Protein AF-A0A1H0G987-F1 (afdb_monomer_lite)

Foldseek 3Di:
DKDKDWDDDQFKIWIKIDPDPVVRDIDIDIFTPDPVGVVVVVVVD

Structure (mmCIF, N/CA/C/O backbone):
data_AF-A0A1H0G987-F1
#
_entry.id   AF-A0A1H0G987-F1
#
loop_
_atom_site.group_PDB
_atom_site.id
_atom_site.type_symbol
_atom_site.label_atom_id
_atom_site.label_alt_id
_atom_site.label_comp_id
_atom_site.label_asym_id
_atom_site.label_entity_id
_atom_site.label_seq_id
_atom_site.pdbx_PDB_ins_code
_atom_site.Cartn_x
_atom_site.Cartn_y
_atom_site.Cartn_z
_atom_site.occupancy
_atom_site.B_iso_or_equiv
_atom_site.auth_seq_id
_atom_site.auth_comp_id
_atom_site.auth_asym_id
_atom_site.auth_atom_id
_atom_site.pdbx_PDB_model_num
ATOM 1 N N . MET A 1 1 ? 2.200 -7.763 -16.448 1.0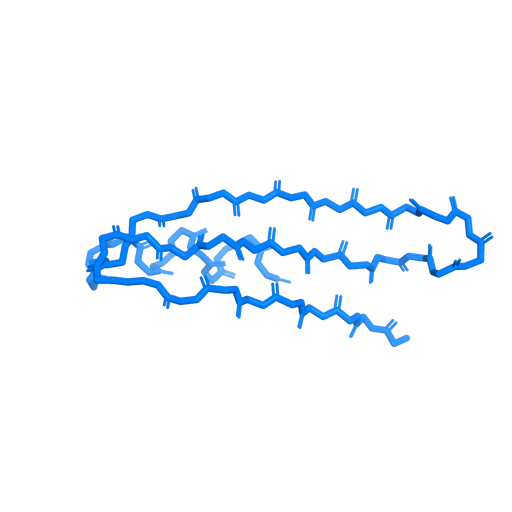0 69.06 1 MET A N 1
ATOM 2 C CA . MET A 1 1 ? 2.070 -8.082 -15.012 1.00 69.06 1 MET A CA 1
ATOM 3 C C . MET A 1 1 ? 2.068 -6.769 -14.245 1.00 69.06 1 MET A C 1
ATOM 5 O O . MET A 1 1 ? 2.981 -5.981 -14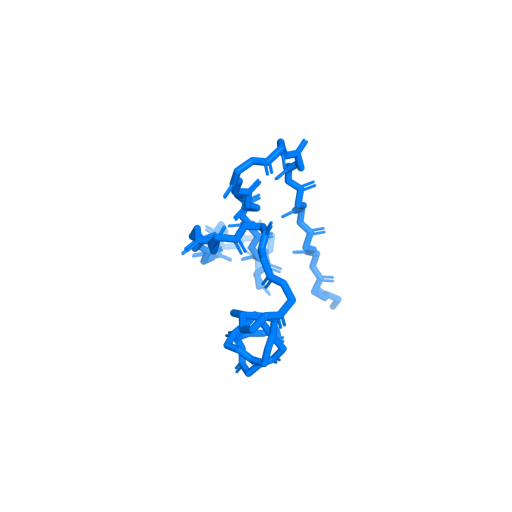.462 1.00 69.06 1 MET A O 1
ATOM 9 N N . ALA A 1 2 ? 1.045 -6.494 -13.439 1.00 78.62 2 ALA A N 1
ATOM 10 C CA . ALA A 1 2 ? 1.041 -5.354 -12.524 1.00 78.62 2 ALA A CA 1
ATOM 11 C C . ALA A 1 2 ? 1.625 -5.800 -11.179 1.00 78.62 2 ALA A C 1
ATOM 13 O O . ALA A 1 2 ? 1.250 -6.864 -10.692 1.00 78.62 2 ALA A O 1
ATOM 14 N N . TYR A 1 3 ? 2.523 -5.007 -10.593 1.00 90.06 3 TYR A N 1
ATOM 15 C CA . TYR A 1 3 ? 3.047 -5.262 -9.248 1.00 90.06 3 TYR A CA 1
ATOM 16 C C . TYR A 1 3 ? 2.499 -4.204 -8.306 1.00 90.06 3 TYR A C 1
ATOM 18 O O . TYR A 1 3 ? 2.594 -3.011 -8.603 1.00 90.06 3 TYR A O 1
ATOM 26 N N . ILE A 1 4 ? 1.920 -4.637 -7.191 1.00 93.00 4 ILE A N 1
ATOM 27 C CA . ILE A 1 4 ? 1.365 -3.745 -6.179 1.00 93.00 4 ILE A CA 1
ATOM 28 C C . ILE A 1 4 ? 2.057 -4.052 -4.854 1.00 93.00 4 ILE A C 1
ATOM 30 O O . ILE A 1 4 ? 2.029 -5.187 -4.385 1.00 93.00 4 ILE A O 1
ATOM 34 N N . GLY A 1 5 ? 2.703 -3.043 -4.279 1.00 94.62 5 GLY A N 1
ATOM 35 C CA . GLY A 1 5 ? 3.197 -3.061 -2.908 1.00 94.62 5 GLY A CA 1
ATOM 36 C C . GLY A 1 5 ? 2.219 -2.315 -2.008 1.00 94.62 5 GLY A C 1
ATOM 37 O O . GLY A 1 5 ? 1.757 -1.234 -2.375 1.00 94.62 5 GLY A O 1
ATOM 38 N N . ILE A 1 6 ? 1.902 -2.888 -0.850 1.00 96.00 6 ILE A N 1
ATOM 39 C CA . ILE A 1 6 ? 1.069 -2.248 0.171 1.00 96.00 6 ILE A CA 1
ATOM 40 C C . ILE A 1 6 ? 1.813 -2.348 1.498 1.00 96.00 6 ILE A C 1
ATOM 42 O O . ILE A 1 6 ? 2.061 -3.453 1.980 1.00 96.00 6 ILE A O 1
ATOM 46 N N . ASP A 1 7 ? 2.156 -1.200 2.073 1.00 97.12 7 ASP A N 1
ATOM 47 C CA . ASP A 1 7 ? 2.632 -1.098 3.450 1.00 97.12 7 ASP A CA 1
ATOM 48 C C . ASP A 1 7 ? 1.443 -0.816 4.380 1.00 97.12 7 ASP A C 1
ATOM 50 O O . ASP A 1 7 ? 0.621 0.072 4.127 1.00 97.12 7 ASP A O 1
ATOM 54 N N . VAL A 1 8 ? 1.311 -1.627 5.430 1.00 97.38 8 VAL A N 1
ATOM 55 C CA . VAL A 1 8 ? 0.109 -1.698 6.267 1.00 97.38 8 VAL A CA 1
ATOM 56 C C . VAL A 1 8 ? 0.429 -1.209 7.669 1.00 97.38 8 VAL A C 1
ATOM 58 O O . VAL A 1 8 ? 1.181 -1.829 8.417 1.00 97.38 8 VAL A O 1
ATOM 61 N N . SER A 1 9 ? -0.239 -0.133 8.072 1.00 97.50 9 SER A N 1
ATOM 62 C CA . SER A 1 9 ? -0.215 0.364 9.445 1.00 97.50 9 SER A CA 1
ATOM 63 C C . SER A 1 9 ? -1.615 0.337 10.061 1.00 97.50 9 SER A C 1
ATOM 65 O O . SER A 1 9 ? -2.618 0.117 9.382 1.00 97.50 9 SER A O 1
ATOM 67 N N . LYS A 1 10 ? -1.715 0.627 11.363 1.00 97.88 10 LYS A N 1
ATOM 68 C CA . LYS A 1 10 ? -3.015 0.711 12.052 1.00 97.88 10 LYS A CA 1
ATOM 69 C C . LYS A 1 10 ? -3.949 1.774 11.466 1.00 97.88 10 LYS A C 1
ATOM 71 O O . LYS A 1 10 ? -5.156 1.626 11.573 1.00 97.88 10 LYS A O 1
ATOM 76 N N . GLN A 1 11 ? -3.408 2.859 10.908 1.00 97.75 11 GLN A N 1
ATOM 77 C CA . GLN A 1 11 ? -4.210 4.019 10.498 1.00 97.75 11 GLN A CA 1
ATOM 78 C C . GLN A 1 11 ? -4.276 4.216 8.986 1.00 97.75 11 GLN A C 1
ATOM 80 O O . GLN A 1 11 ? -5.208 4.862 8.509 1.00 97.75 11 GLN A O 1
ATOM 85 N N . LYS A 1 12 ? -3.315 3.675 8.232 1.00 97.81 12 LYS A N 1
ATOM 86 C CA . LYS A 1 12 ? -3.211 3.882 6.787 1.00 97.81 12 LYS A CA 1
ATOM 87 C C . LYS A 1 12 ? -2.606 2.694 6.042 1.00 97.81 12 LYS A C 1
ATOM 89 O O . LYS A 1 12 ? -1.900 1.878 6.638 1.00 97.81 12 LYS A O 1
ATOM 94 N N . LEU A 1 13 ? -2.884 2.667 4.745 1.00 98.06 13 LEU A N 1
ATOM 95 C CA . LEU A 1 13 ? -2.342 1.774 3.731 1.00 98.06 13 LEU A CA 1
ATOM 96 C C . LEU A 1 13 ? -1.564 2.629 2.726 1.00 98.06 13 LEU A C 1
ATOM 98 O O . LEU A 1 13 ? -2.168 3.404 1.977 1.00 98.06 13 LEU A O 1
ATOM 102 N N . ASP A 1 14 ? -0.241 2.516 2.717 1.00 97.88 14 ASP A N 1
ATOM 103 C CA . ASP A 1 14 ? 0.609 3.183 1.733 1.00 97.88 14 ASP A CA 1
ATOM 104 C C . ASP A 1 14 ? 0.793 2.239 0.538 1.00 97.88 14 ASP A C 1
ATOM 106 O O . ASP A 1 14 ? 1.425 1.189 0.640 1.00 97.88 14 ASP A O 1
ATOM 110 N N . CYS A 1 15 ? 0.197 2.590 -0.600 1.00 97.12 15 CYS A N 1
ATOM 111 C CA . CYS A 1 15 ? 0.141 1.723 -1.769 1.00 97.12 15 CYS A CA 1
ATOM 112 C C . CYS A 1 15 ? 1.034 2.242 -2.898 1.00 97.12 15 CYS A C 1
ATOM 114 O O . CYS A 1 15 ? 1.065 3.442 -3.193 1.00 97.12 15 CYS A O 1
ATOM 116 N N . LEU A 1 16 ? 1.696 1.319 -3.592 1.00 95.62 16 LEU A N 1
ATOM 117 C CA . LEU A 1 16 ? 2.498 1.570 -4.781 1.00 95.62 16 LEU A CA 1
ATOM 118 C C . LEU A 1 16 ? 2.118 0.574 -5.871 1.00 95.62 16 LEU A C 1
ATOM 120 O O . LEU A 1 16 ? 2.219 -0.631 -5.682 1.00 95.62 16 LEU A O 1
ATOM 124 N N . TRP A 1 17 ? 1.737 1.081 -7.036 1.00 93.69 17 TRP A N 1
ATOM 125 C CA . TRP A 1 17 ? 1.422 0.293 -8.217 1.00 93.69 17 TRP A CA 1
ATOM 126 C C . TRP A 1 17 ? 2.473 0.527 -9.301 1.00 93.69 17 TRP A C 1
ATOM 128 O O . TRP A 1 17 ? 2.527 1.600 -9.907 1.00 93.69 17 TRP A O 1
ATOM 138 N N . VAL A 1 18 ? 3.284 -0.491 -9.587 1.00 91.12 18 VAL A N 1
ATOM 139 C CA . VAL A 1 18 ? 4.188 -0.516 -10.740 1.00 91.12 18 VAL A CA 1
ATOM 140 C C . VAL A 1 18 ? 3.423 -0.988 -11.970 1.00 91.12 18 VAL A C 1
ATOM 142 O O . VAL A 1 18 ? 3.028 -2.153 -12.074 1.00 91.12 18 VAL A O 1
ATOM 145 N N . ARG A 1 19 ? 3.219 -0.068 -12.916 1.00 85.38 19 ARG A N 1
ATOM 146 C CA . ARG A 1 19 ? 2.545 -0.352 -14.192 1.00 85.38 19 ARG A CA 1
ATOM 147 C C . ARG A 1 19 ? 3.520 -0.768 -15.283 1.00 85.38 19 ARG A C 1
ATOM 149 O O . ARG A 1 19 ? 3.164 -1.560 -16.147 1.00 85.38 19 ARG A O 1
ATOM 156 N N . ASP A 1 20 ? 4.732 -0.226 -15.242 1.00 85.38 20 ASP A N 1
ATOM 157 C CA . ASP A 1 20 ? 5.794 -0.543 -16.190 1.00 85.38 20 ASP A CA 1
ATOM 158 C C . ASP A 1 20 ? 7.144 -0.479 -15.471 1.00 85.38 20 ASP A C 1
ATOM 160 O O . ASP A 1 20 ? 7.646 0.607 -15.173 1.00 85.38 20 ASP A O 1
ATOM 164 N N . LEU A 1 21 ? 7.711 -1.654 -15.184 1.00 78.94 21 LEU A N 1
ATOM 165 C CA . LEU A 1 21 ? 9.027 -1.794 -14.558 1.00 78.94 21 LEU A CA 1
ATOM 166 C C . LEU A 1 21 ? 10.149 -1.242 -15.446 1.00 78.94 21 LEU A C 1
ATOM 168 O O . LEU A 1 21 ? 11.107 -0.681 -14.926 1.00 78.94 21 LEU A O 1
ATOM 172 N N . SER A 1 22 ? 10.023 -1.363 -16.771 1.00 83.69 22 SER A N 1
ATOM 173 C CA . SER A 1 22 ? 11.060 -0.930 -17.717 1.00 83.69 22 SER A CA 1
ATOM 174 C C . SER A 1 22 ? 11.129 0.591 -17.848 1.00 83.69 22 SER A C 1
ATOM 176 O O . SER A 1 22 ? 12.203 1.154 -18.039 1.00 83.69 22 SER A O 1
ATOM 178 N N . LYS A 1 23 ? 9.982 1.267 -17.704 1.00 84.75 23 LYS A N 1
ATOM 179 C CA . LYS A 1 23 ? 9.864 2.731 -17.806 1.00 84.75 23 LYS A CA 1
ATOM 180 C C . LYS A 1 23 ? 9.777 3.434 -16.451 1.00 84.75 23 LYS A C 1
ATOM 182 O O . LYS A 1 23 ? 9.545 4.639 -16.425 1.00 84.75 23 LYS A O 1
ATOM 187 N N . GLY A 1 24 ? 9.878 2.697 -15.342 1.00 81.75 24 GLY A N 1
ATOM 188 C CA . GLY A 1 24 ? 9.734 3.242 -13.988 1.00 81.75 24 GLY A CA 1
ATOM 189 C C . GLY A 1 24 ? 8.373 3.897 -13.721 1.00 81.75 24 GLY A C 1
ATOM 190 O O . GLY A 1 24 ? 8.264 4.765 -12.856 1.00 81.75 24 GLY A O 1
ATOM 191 N N . LYS A 1 25 ? 7.320 3.533 -14.470 1.00 85.50 25 LYS A N 1
ATOM 192 C CA . LYS A 1 25 ? 5.999 4.154 -14.301 1.00 85.50 25 LYS A CA 1
ATOM 193 C C . LYS A 1 25 ? 5.302 3.552 -13.091 1.00 85.50 25 LYS A C 1
ATOM 195 O O . LYS A 1 25 ? 4.798 2.425 -13.148 1.00 85.50 25 LYS A O 1
ATOM 200 N N . VAL A 1 26 ? 5.227 4.346 -12.029 1.00 91.44 26 VAL A N 1
ATOM 201 C CA . VAL A 1 26 ? 4.562 3.992 -10.776 1.00 91.44 26 VAL A CA 1
ATOM 202 C C . VAL A 1 26 ? 3.413 4.948 -10.468 1.00 91.44 26 VAL A C 1
ATOM 204 O O . VAL A 1 26 ? 3.417 6.106 -10.884 1.00 91.44 26 VAL A O 1
ATOM 207 N N . LYS A 1 27 ? 2.417 4.461 -9.731 1.00 93.00 27 LYS A N 1
ATOM 208 C CA . LYS A 1 27 ? 1.415 5.288 -9.055 1.00 93.00 27 LYS A CA 1
ATOM 209 C C . LYS A 1 27 ? 1.478 4.999 -7.569 1.00 93.00 27 LYS A C 1
ATOM 211 O O . LYS A 1 27 ? 1.494 3.836 -7.187 1.00 93.00 27 LYS A O 1
ATOM 216 N N . THR A 1 28 ? 1.465 6.034 -6.746 1.00 95.75 28 THR A N 1
ATOM 217 C CA . THR A 1 28 ? 1.355 5.891 -5.296 1.00 95.75 28 THR A CA 1
ATOM 218 C C . THR A 1 28 ? 0.035 6.470 -4.823 1.00 95.75 28 THR A C 1
ATOM 220 O O . THR A 1 28 ? -0.503 7.399 -5.436 1.00 95.75 28 THR A O 1
ATOM 223 N N . LYS A 1 29 ? -0.520 5.900 -3.758 1.00 97.38 29 LYS A N 1
ATOM 224 C CA . LYS A 1 29 ? -1.689 6.456 -3.080 1.00 97.38 29 LYS A CA 1
ATOM 225 C C . LYS A 1 29 ? -1.731 5.976 -1.640 1.00 97.38 29 LYS A C 1
ATOM 227 O O . LYS A 1 29 ? -1.349 4.848 -1.352 1.00 97.38 29 LYS A O 1
ATOM 232 N N . VAL A 1 30 ? -2.197 6.843 -0.750 1.00 97.62 30 VAL A N 1
ATOM 233 C CA . VAL A 1 30 ? -2.398 6.517 0.660 1.00 97.62 30 VAL A CA 1
ATOM 234 C C . VAL A 1 30 ? -3.893 6.467 0.924 1.00 97.62 30 VAL A C 1
ATOM 236 O O . VAL A 1 30 ? -4.612 7.398 0.557 1.00 97.62 30 VAL A O 1
ATOM 239 N N . PHE A 1 31 ? -4.347 5.393 1.561 1.00 98.06 31 PHE A N 1
ATOM 240 C CA . PHE A 1 31 ? -5.727 5.235 2.012 1.00 98.06 31 PHE A CA 1
ATOM 241 C C . PHE A 1 31 ? -5.776 5.105 3.533 1.00 98.06 31 PHE A C 1
ATOM 243 O O . PHE A 1 31 ? -4.859 4.523 4.115 1.00 98.06 31 PHE A O 1
ATOM 250 N N . PRO A 1 32 ? -6.826 5.598 4.208 1.00 98.12 32 PRO A N 1
ATOM 251 C CA . PRO A 1 32 ? -7.065 5.240 5.599 1.00 98.12 32 PRO A CA 1
ATOM 252 C C . PRO A 1 32 ? -7.264 3.726 5.736 1.00 98.12 32 PRO A C 1
ATOM 254 O O . PRO A 1 32 ? -7.932 3.096 4.916 1.00 98.12 32 PRO A O 1
ATOM 257 N N . ASN A 1 33 ? -6.724 3.132 6.799 1.00 97.81 33 ASN A N 1
ATOM 258 C CA . ASN A 1 33 ? -6.979 1.731 7.120 1.00 97.81 33 ASN A CA 1
ATOM 259 C C . ASN A 1 33 ? -8.287 1.607 7.917 1.00 97.81 33 ASN A C 1
ATOM 261 O O . ASN A 1 33 ? -8.285 1.316 9.113 1.00 97.81 33 ASN A O 1
ATOM 265 N N . ARG A 1 34 ? -9.408 1.919 7.264 1.00 97.69 34 ARG A N 1
ATOM 266 C CA . ARG A 1 34 ? -10.757 1.813 7.830 1.00 97.69 34 ARG A CA 1
ATOM 267 C C . ARG A 1 34 ? -11.673 1.171 6.803 1.00 97.69 34 ARG A C 1
ATOM 269 O O . ARG A 1 34 ? -11.646 1.549 5.638 1.00 97.69 34 ARG A O 1
ATOM 276 N N . HIS A 1 35 ? -12.536 0.264 7.251 1.00 96.69 35 HIS A N 1
ATOM 277 C CA . HIS A 1 35 ? -13.432 -0.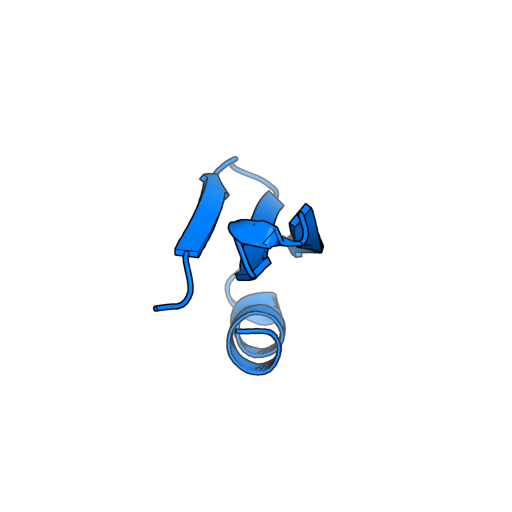488 6.367 1.00 96.69 35 HIS A CA 1
ATOM 278 C C . HIS A 1 35 ? -14.278 0.397 5.437 1.00 96.69 35 HIS A C 1
ATOM 280 O O . HIS A 1 35 ? -14.479 0.045 4.280 1.00 96.69 35 HIS A O 1
ATOM 286 N N . GLN A 1 36 ? -14.725 1.561 5.918 1.00 97.81 36 GLN A N 1
ATOM 287 C CA . GLN A 1 36 ? -15.499 2.528 5.129 1.00 97.81 36 GLN A CA 1
ATOM 288 C C . GLN A 1 36 ? -14.731 3.119 3.933 1.00 97.81 36 GLN A C 1
ATOM 290 O O . GLN A 1 36 ? -15.354 3.550 2.969 1.00 97.81 36 GLN A O 1
ATOM 295 N N . ASP A 1 37 ? -13.397 3.130 3.988 1.00 96.94 37 ASP A N 1
ATOM 296 C CA . ASP A 1 37 ? -12.524 3.715 2.965 1.00 96.94 37 ASP A CA 1
ATOM 297 C 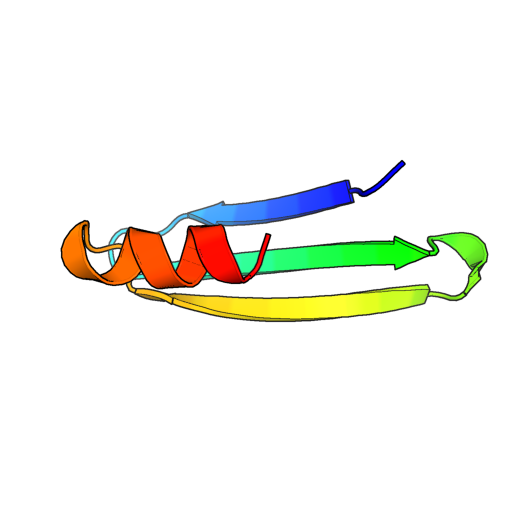C . ASP A 1 37 ? -12.008 2.660 1.967 1.00 96.94 37 ASP A C 1
ATOM 299 O O . ASP A 1 37 ? -11.443 3.000 0.925 1.00 96.94 37 ASP A O 1
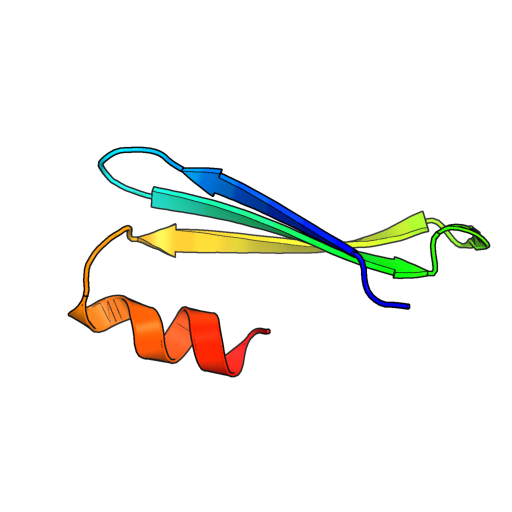ATOM 303 N N . TYR A 1 38 ? -12.230 1.369 2.241 1.00 96.00 38 TYR A N 1
ATOM 304 C CA . TYR A 1 38 ? -11.792 0.267 1.378 1.00 96.00 38 TYR A CA 1
ATOM 305 C C . TYR A 1 38 ? -12.407 0.276 -0.028 1.00 96.00 38 TYR A C 1
ATOM 307 O O . TYR A 1 38 ? -11.674 -0.057 -0.959 1.00 96.00 38 TYR A O 1
ATOM 315 N N . PRO A 1 39 ? -13.672 0.691 -0.254 1.00 97.88 39 PRO A N 1
ATOM 316 C CA . PRO A 1 39 ? -14.189 0.846 -1.613 1.00 97.88 39 PRO A CA 1
ATOM 317 C C . PRO A 1 39 ? -13.314 1.765 -2.477 1.00 97.88 39 PRO A C 1
ATOM 319 O O . PRO A 1 39 ? -13.005 1.425 -3.612 1.00 97.88 39 PRO A O 1
ATOM 322 N N . GLY A 1 40 ? -12.797 2.863 -1.912 1.00 96.44 40 GLY A N 1
ATOM 323 C CA . GLY A 1 40 ? -11.906 3.773 -2.636 1.00 96.44 40 GLY A CA 1
ATOM 324 C C . GLY A 1 40 ? -10.529 3.177 -2.956 1.00 96.44 40 GLY A C 1
ATOM 325 O O . GLY A 1 40 ? -9.910 3.576 -3.944 1.00 96.44 40 GLY A O 1
ATOM 326 N N . LEU A 1 41 ? -10.047 2.231 -2.139 1.00 95.00 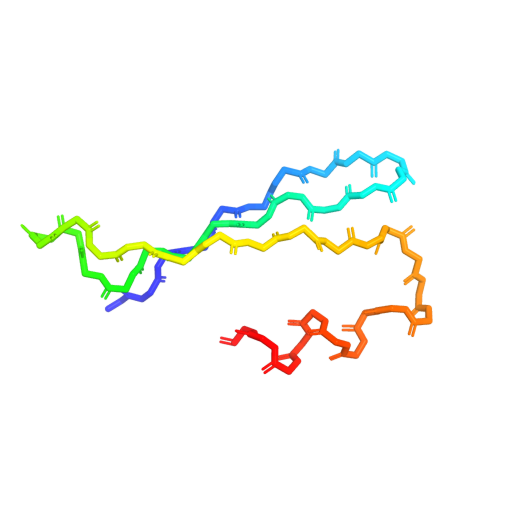41 LEU A N 1
ATOM 327 C CA . LEU A 1 41 ? -8.860 1.433 -2.456 1.00 95.00 41 LEU A CA 1
ATOM 328 C C . LEU A 1 41 ? -9.154 0.477 -3.618 1.00 95.00 41 LEU A C 1
ATOM 330 O O . LEU A 1 41 ? -8.357 0.417 -4.549 1.00 95.00 41 LEU A O 1
ATOM 334 N N . LEU A 1 42 ? -10.292 -0.225 -3.589 1.00 94.12 42 LEU A N 1
ATOM 335 C CA . LEU A 1 42 ? -10.698 -1.153 -4.650 1.00 94.12 42 LEU A CA 1
ATOM 336 C C . LEU A 1 42 ? -10.893 -0.446 -5.995 1.00 94.12 42 LEU A C 1
ATOM 338 O O . LEU A 1 42 ? -10.428 -0.959 -7.002 1.00 94.12 42 LEU A O 1
ATOM 342 N N . ASP A 1 43 ? -11.489 0.748 -6.005 1.00 95.44 43 ASP A N 1
ATOM 343 C CA . ASP A 1 43 ? -11.650 1.560 -7.221 1.00 95.44 43 ASP A CA 1
ATOM 344 C C . ASP A 1 43 ? -10.310 2.031 -7.814 1.00 95.44 43 ASP A C 1
ATOM 346 O O . ASP A 1 43 ? -10.227 2.413 -8.985 1.00 95.44 43 ASP A O 1
ATOM 350 N N . TRP A 1 44 ? -9.253 2.085 -6.998 1.00 93.19 44 TRP A N 1
ATOM 351 C CA . TRP A 1 44 ? -7.929 2.529 -7.432 1.00 93.19 44 TRP A CA 1
ATOM 352 C C . TRP A 1 44 ? -7.041 1.400 -7.961 1.00 93.19 44 TRP A C 1
ATOM 354 O O . TRP A 1 44 ? -6.134 1.702 -8.746 1.00 93.19 44 TRP A O 1
ATOM 364 N N . LEU A 1 45 ? -7.269 0.159 -7.521 1.00 87.31 45 LEU A N 1
ATOM 365 C CA . LEU A 1 45 ? -6.547 -1.047 -7.948 1.00 87.31 45 LEU A CA 1
ATOM 366 C C . LEU A 1 45 ? -6.988 -1.501 -9.348 1.00 87.31 45 LEU A C 1
ATOM 368 O O . LEU A 1 45 ? -6.089 -1.908 -10.120 1.00 87.31 45 LEU A O 1
#

pLDDT: mean 92.87, std 6.57, range [69.06, 98.12]

Radius of gyration: 11.26 Å; chains: 1; bounding box: 27×15×30 Å

Organism: NCBI:txid416873

Sequence (45 aa):
MAYIGIDVSKQKLDCLWVRDLSKGKVKTKVFPNRHQDYPGLLDWL

Secondary structure (DSSP, 8-state):
--EEEEEE-SSEEEEEEEEETTTTEEEEEEEESSGGGHHHHHTT-